Protein AF-A0A3C1UFF4-F1 (afdb_monomer_lite)

Foldseek 3Di:
DVLVVLVVVLVVLVVVLPDCPCPDPPPPLVNLLSVLQNQLSVLQNVLVPDDPVPVVSSVVSNVSSVVSNVVSVVSVVVVVVVD

Structure (mmCIF, N/CA/C/O backbone):
data_AF-A0A3C1UFF4-F1
#
_entry.id   AF-A0A3C1UFF4-F1
#
loop_
_atom_site.group_PDB
_atom_site.id
_atom_site.type_symbol
_atom_site.label_atom_id
_atom_site.label_alt_id
_atom_site.label_comp_id
_atom_site.label_asym_id
_atom_site.label_entity_id
_atom_site.label_seq_id
_atom_site.pdbx_PDB_ins_code
_atom_site.Cartn_x
_atom_site.Cartn_y
_atom_site.Cartn_z
_atom_site.occupancy
_atom_site.B_iso_or_equiv
_atom_site.auth_seq_id
_atom_site.auth_comp_id
_atom_site.auth_asym_id
_atom_site.auth_atom_id
_atom_site.pdbx_PDB_model_num
ATOM 1 N N . MET A 1 1 ? -18.684 -3.533 3.361 1.00 52.28 1 MET A N 1
ATOM 2 C CA . MET A 1 1 ? -18.235 -3.170 2.001 1.00 52.28 1 MET A CA 1
ATOM 3 C C . MET A 1 1 ? -16.725 -2.928 1.940 1.00 52.28 1 MET A C 1
ATOM 5 O O . MET A 1 1 ? -16.043 -3.754 1.355 1.00 52.28 1 MET A O 1
ATOM 9 N N . LEU A 1 2 ? -16.179 -1.921 2.641 1.00 49.47 2 LEU A N 1
ATOM 10 C CA . LEU A 1 2 ? -14.733 -1.596 2.656 1.00 49.47 2 LEU A CA 1
ATOM 11 C C . LEU A 1 2 ? -13.802 -2.779 2.987 1.00 49.47 2 LEU A C 1
ATOM 13 O O . LEU A 1 2 ? -12.748 -2.934 2.386 1.00 49.47 2 LEU A O 1
ATOM 17 N N . ARG A 1 3 ? -14.228 -3.654 3.905 1.00 53.81 3 ARG A N 1
ATOM 18 C CA . ARG A 1 3 ? -13.477 -4.855 4.306 1.00 53.81 3 ARG A CA 1
ATOM 19 C C . ARG A 1 3 ? -13.288 -5.868 3.175 1.00 53.81 3 ARG A C 1
ATOM 21 O O . ARG A 1 3 ? -12.221 -6.446 3.062 1.00 53.81 3 ARG A O 1
ATOM 28 N N . ILE A 1 4 ? -14.318 -6.081 2.357 1.00 67.06 4 ILE A N 1
ATOM 29 C CA . ILE A 1 4 ? -14.281 -7.049 1.249 1.00 67.06 4 ILE A CA 1
ATOM 30 C C . ILE A 1 4 ? -13.418 -6.489 0.120 1.00 67.06 4 ILE A C 1
ATOM 32 O O . ILE A 1 4 ? -12.557 -7.190 -0.395 1.00 67.06 4 ILE A O 1
ATOM 36 N N . VAL A 1 5 ? -13.596 -5.202 -0.192 1.00 64.69 5 VAL A N 1
ATOM 37 C CA . VAL A 1 5 ? -12.820 -4.494 -1.221 1.00 64.69 5 VAL A CA 1
ATOM 38 C C . VAL A 1 5 ? -11.326 -4.606 -0.951 1.00 64.69 5 VAL A C 1
ATOM 40 O O . VAL A 1 5 ? -10.562 -4.956 -1.842 1.00 64.69 5 VAL A O 1
ATOM 43 N N . GLY A 1 6 ? -10.899 -4.367 0.284 1.00 50.84 6 GLY A N 1
ATOM 44 C CA . GLY A 1 6 ? -9.479 -4.392 0.572 1.00 50.84 6 GLY A CA 1
ATOM 45 C C . GLY A 1 6 ? -8.868 -5.804 0.644 1.00 50.84 6 GLY A C 1
ATOM 46 O O . GLY A 1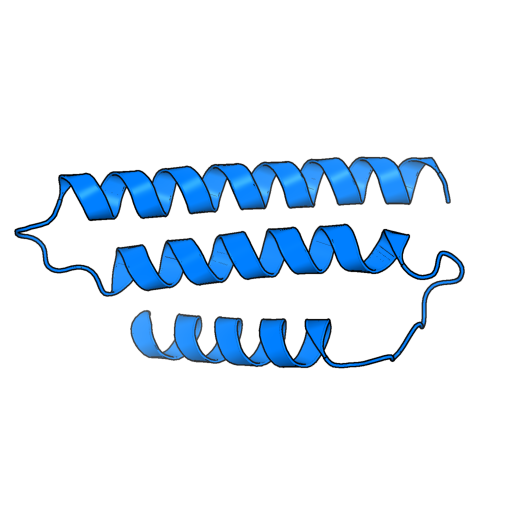 6 ? -7.699 -5.970 0.310 1.00 50.84 6 GLY A O 1
ATOM 47 N N . VAL A 1 7 ? -9.648 -6.843 0.987 1.00 65.44 7 VAL A N 1
ATOM 48 C CA . VAL A 1 7 ? -9.198 -8.246 0.852 1.00 65.44 7 VAL A CA 1
ATOM 49 C C . VAL A 1 7 ? -9.013 -8.603 -0.624 1.00 65.44 7 VAL A C 1
ATOM 51 O O . VAL A 1 7 ? -8.004 -9.205 -0.979 1.00 65.44 7 VAL A O 1
ATOM 54 N N . VAL A 1 8 ? -9.942 -8.185 -1.491 1.00 69.94 8 VAL A N 1
ATOM 55 C CA . VAL A 1 8 ? -9.831 -8.375 -2.946 1.00 69.94 8 VAL A CA 1
ATOM 56 C C . VAL A 1 8 ? -8.590 -7.665 -3.495 1.00 69.94 8 VAL A C 1
ATOM 58 O O . VAL A 1 8 ? -7.830 -8.277 -4.237 1.00 69.94 8 VAL A O 1
ATOM 61 N N . TYR A 1 9 ? -8.320 -6.429 -3.066 1.00 63.19 9 TYR A N 1
ATOM 62 C CA . TYR A 1 9 ? -7.099 -5.703 -3.439 1.00 63.19 9 TYR A CA 1
ATOM 63 C C . TYR A 1 9 ? -5.817 -6.416 -2.993 1.00 63.19 9 TYR A C 1
ATOM 65 O O . TYR A 1 9 ? -4.868 -6.500 -3.765 1.00 63.19 9 TYR A O 1
ATOM 73 N N . MET A 1 10 ? -5.787 -6.962 -1.773 1.00 64.25 10 MET A N 1
ATOM 74 C CA . MET A 1 10 ? -4.625 -7.704 -1.278 1.00 64.25 10 MET A CA 1
ATOM 75 C C . MET A 1 10 ? -4.382 -8.979 -2.093 1.00 64.25 10 MET A C 1
ATOM 77 O O . MET A 1 10 ? -3.243 -9.273 -2.438 1.00 64.25 10 MET A O 1
ATOM 81 N N . LEU A 1 11 ? -5.446 -9.714 -2.432 1.00 68.62 11 LEU A N 1
ATOM 82 C CA . LEU A 1 11 ? -5.349 -10.915 -3.263 1.00 68.62 11 LEU A CA 1
ATOM 83 C C . LEU A 1 11 ? -4.879 -10.593 -4.685 1.00 68.62 11 LEU A C 1
ATOM 85 O O . LEU A 1 11 ? -4.030 -11.310 -5.204 1.00 68.62 11 LEU A O 1
ATOM 89 N N . LEU A 1 12 ? -5.377 -9.509 -5.288 1.00 65.12 12 LEU A N 1
ATOM 90 C CA . LEU A 1 12 ? -4.938 -9.055 -6.611 1.00 65.12 12 LEU A CA 1
ATOM 91 C C . LEU A 1 12 ? -3.464 -8.650 -6.613 1.00 65.12 12 LEU A C 1
ATOM 93 O O . LEU A 1 12 ? -2.734 -9.031 -7.519 1.00 65.12 12 LEU A O 1
ATOM 97 N N . ALA A 1 13 ? -3.010 -7.936 -5.588 1.00 63.53 13 ALA A N 1
ATOM 98 C CA . ALA A 1 13 ? -1.631 -7.473 -5.5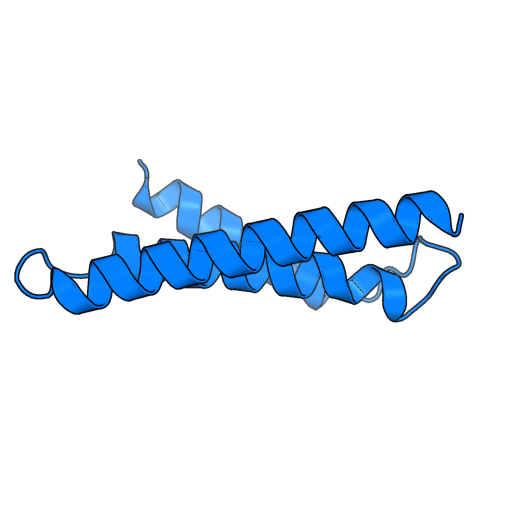17 1.00 63.53 13 ALA A CA 1
ATOM 99 C C . ALA A 1 13 ? -0.634 -8.602 -5.165 1.00 63.53 13 ALA A C 1
ATOM 101 O O . ALA A 1 13 ? 0.471 -8.615 -5.696 1.00 63.53 13 ALA A O 1
ATOM 102 N N . ILE A 1 14 ? -1.032 -9.609 -4.372 1.00 64.88 14 ILE A N 1
ATOM 103 C CA . ILE A 1 14 ? -0.249 -10.855 -4.218 1.00 64.88 14 ILE A CA 1
ATOM 104 C C . ILE A 1 14 ? -0.200 -11.620 -5.543 1.00 64.88 14 ILE A C 1
ATOM 106 O O . ILE A 1 14 ? 0.863 -12.092 -5.934 1.00 64.88 14 ILE A O 1
ATOM 110 N N . ALA A 1 15 ? -1.340 -11.750 -6.230 1.00 62.22 15 ALA A N 1
ATOM 111 C CA . ALA A 1 15 ? -1.402 -12.433 -7.516 1.00 62.22 15 ALA A CA 1
ATOM 112 C C . ALA A 1 15 ? -0.517 -11.746 -8.559 1.00 62.22 15 ALA A C 1
ATOM 114 O O . ALA A 1 15 ? 0.131 -12.450 -9.320 1.00 62.22 15 ALA A O 1
ATOM 115 N N . TYR A 1 16 ? -0.447 -10.413 -8.550 1.00 59.06 16 TYR A N 1
ATOM 116 C CA . TYR A 1 16 ? 0.423 -9.631 -9.425 1.00 59.06 16 TYR A CA 1
ATOM 117 C C . TYR A 1 16 ? 1.907 -9.849 -9.100 1.00 59.06 16 TYR A C 1
ATOM 119 O O . TYR A 1 16 ? 2.677 -10.211 -9.978 1.00 59.06 16 TYR A O 1
ATOM 127 N N . LEU A 1 17 ? 2.293 -9.753 -7.822 1.00 57.94 17 LEU A N 1
ATOM 128 C CA . LEU A 1 17 ? 3.684 -9.914 -7.378 1.00 57.94 17 LEU A CA 1
ATOM 129 C C . LEU A 1 17 ? 4.237 -11.333 -7.613 1.00 57.94 17 LEU A C 1
ATOM 131 O O . LEU A 1 17 ? 5.435 -11.509 -7.818 1.00 57.94 17 LEU A O 1
ATOM 135 N N . VAL A 1 18 ? 3.373 -12.353 -7.567 1.00 55.66 18 VAL A N 1
ATOM 136 C CA . VAL A 1 18 ? 3.742 -13.760 -7.806 1.00 55.66 18 VAL A CA 1
ATOM 137 C C . VAL A 1 18 ? 3.690 -14.126 -9.292 1.00 55.66 18 VAL A C 1
ATOM 139 O O . VAL A 1 18 ? 4.289 -15.131 -9.677 1.00 55.66 18 VAL A O 1
ATOM 142 N N . MET A 1 19 ? 2.995 -13.356 -10.136 1.00 54.34 19 MET A N 1
ATOM 143 C CA . MET A 1 19 ? 2.916 -13.653 -11.564 1.00 54.34 19 MET A CA 1
ATOM 144 C C . MET A 1 19 ? 4.258 -13.308 -12.223 1.00 54.34 19 MET A C 1
ATOM 146 O O . MET A 1 19 ? 4.603 -12.135 -12.303 1.00 54.34 19 MET A O 1
ATOM 150 N N . PRO A 1 20 ? 5.008 -14.287 -12.760 1.00 49.19 20 PRO A N 1
ATOM 151 C CA . PRO A 1 20 ? 6.249 -14.035 -13.483 1.00 49.19 20 PRO A CA 1
ATOM 152 C C . PRO A 1 20 ? 5.933 -13.668 -14.942 1.00 49.19 20 PRO A C 1
ATOM 154 O O . PRO A 1 20 ? 6.599 -14.135 -15.865 1.00 49.19 20 PRO A O 1
ATOM 157 N N . LEU A 1 21 ? 4.845 -12.929 -15.178 1.00 50.22 21 LEU A N 1
ATOM 158 C CA . LEU A 1 21 ? 4.500 -12.443 -16.509 1.00 50.22 21 LEU A CA 1
ATOM 159 C C . LEU A 1 21 ? 5.190 -11.100 -16.689 1.00 50.22 21 LEU A C 1
ATOM 161 O O . LEU A 1 21 ? 4.580 -10.041 -16.615 1.00 50.22 21 LEU A O 1
ATOM 165 N N . ASP A 1 22 ? 6.497 -11.205 -16.907 1.00 50.78 22 ASP A N 1
ATOM 166 C CA . ASP A 1 22 ? 7.351 -10.156 -17.445 1.00 50.78 22 ASP A CA 1
ATOM 167 C C . ASP A 1 22 ? 6.837 -9.813 -18.858 1.00 50.78 22 ASP A C 1
ATOM 169 O O . ASP A 1 22 ? 7.236 -10.415 -19.857 1.00 50.78 22 ASP A O 1
ATOM 173 N N . LEU A 1 23 ? 5.822 -8.946 -18.934 1.00 52.94 23 LEU A N 1
ATOM 174 C CA . LEU A 1 23 ? 5.303 -8.399 -20.194 1.00 52.94 23 LEU A CA 1
ATOM 175 C C . LEU A 1 23 ? 6.008 -7.092 -20.581 1.00 52.94 23 LEU A C 1
ATOM 177 O O . LEU A 1 23 ? 5.878 -6.660 -21.728 1.00 52.94 23 LEU A O 1
ATOM 181 N N . ASP A 1 24 ? 6.806 -6.526 -19.673 1.00 50.66 24 ASP A N 1
ATOM 182 C CA . ASP A 1 24 ? 7.589 -5.320 -19.906 1.00 50.66 24 ASP A CA 1
ATOM 183 C C . ASP A 1 24 ? 9.052 -5.662 -20.195 1.00 50.66 24 ASP A C 1
ATOM 185 O O . ASP A 1 24 ? 9.662 -6.551 -19.608 1.00 50.66 24 ASP A O 1
ATOM 189 N N . ARG A 1 25 ? 9.660 -4.927 -21.128 1.00 54.94 25 ARG A N 1
ATOM 190 C CA . ARG A 1 25 ? 11.039 -5.161 -21.602 1.00 54.94 25 ARG A CA 1
ATOM 191 C C . ARG A 1 25 ? 12.122 -4.851 -20.553 1.00 54.94 25 ARG A C 1
ATOM 193 O O . ARG A 1 25 ? 13.306 -4.975 -20.864 1.00 54.94 25 ARG A O 1
ATOM 200 N N . VAL A 1 26 ? 11.732 -4.434 -19.346 1.00 58.09 26 VAL A N 1
ATOM 201 C CA . VAL A 1 26 ? 12.599 -3.832 -18.317 1.00 58.09 26 VAL A CA 1
ATOM 202 C C . VAL A 1 26 ? 12.886 -4.792 -17.142 1.00 58.09 26 VAL A C 1
ATOM 204 O O . VAL A 1 26 ? 13.712 -4.491 -16.275 1.00 58.09 26 VAL A O 1
ATOM 207 N N . GLY A 1 27 ? 12.281 -5.986 -17.115 1.00 63.06 27 GLY A N 1
ATOM 208 C CA . GLY A 1 27 ? 12.570 -7.023 -16.120 1.00 63.06 27 GLY A CA 1
ATOM 209 C C . GLY A 1 27 ? 12.238 -6.600 -14.683 1.00 63.06 27 GLY A C 1
ATOM 210 O O . GLY A 1 27 ? 11.210 -5.990 -14.406 1.00 63.06 27 GLY A O 1
ATOM 211 N N . TRP A 1 28 ? 13.142 -6.882 -13.736 1.00 59.22 28 TRP A N 1
ATOM 212 C CA . TRP A 1 28 ? 12.944 -6.672 -12.288 1.00 59.22 28 TRP A CA 1
ATOM 213 C C . TRP A 1 28 ? 12.642 -5.215 -11.878 1.00 59.22 28 TRP A C 1
ATOM 215 O O . TRP A 1 28 ? 12.182 -4.992 -10.759 1.00 59.22 28 TRP A O 1
ATOM 225 N N . MET A 1 29 ? 12.887 -4.223 -12.746 1.00 61.53 29 MET A N 1
ATOM 226 C CA . MET A 1 29 ? 12.542 -2.823 -12.465 1.00 61.53 29 MET A CA 1
ATOM 227 C C . MET A 1 29 ? 11.032 -2.560 -12.483 1.00 61.53 29 MET A C 1
ATOM 229 O O . MET A 1 29 ? 10.579 -1.733 -11.698 1.00 61.53 29 MET A O 1
ATOM 233 N N . GLY A 1 30 ? 10.258 -3.278 -13.303 1.00 63.59 30 GLY A N 1
ATOM 234 C CA . GLY A 1 30 ? 8.794 -3.150 -13.338 1.00 63.59 30 GLY A CA 1
ATOM 235 C C . GLY A 1 30 ? 8.085 -3.764 -12.126 1.00 63.59 30 GLY A C 1
ATOM 236 O O . GLY A 1 30 ? 6.905 -3.552 -11.939 1.00 63.59 30 GLY A O 1
ATOM 237 N N . TYR A 1 31 ? 8.797 -4.509 -11.271 1.00 70.12 31 TYR A N 1
ATOM 238 C CA . TYR A 1 31 ? 8.214 -5.117 -10.064 1.00 70.12 31 TYR A CA 1
ATOM 239 C C . TYR A 1 31 ? 8.236 -4.182 -8.842 1.00 70.12 31 TYR A C 1
ATOM 241 O O . TYR A 1 31 ? 7.650 -4.483 -7.796 1.00 70.12 31 TYR A O 1
ATOM 249 N N . ILE A 1 32 ? 8.979 -3.073 -8.917 1.00 76.44 32 ILE A N 1
ATOM 250 C CA . ILE A 1 32 ? 9.207 -2.183 -7.771 1.00 76.44 32 ILE A CA 1
ATOM 251 C C . ILE A 1 32 ? 7.965 -1.320 -7.490 1.00 76.44 32 ILE A C 1
ATOM 253 O O . ILE A 1 32 ? 7.612 -1.130 -6.320 1.00 76.44 32 ILE A O 1
ATOM 257 N N . ASP A 1 33 ? 7.261 -0.842 -8.516 1.00 77.31 33 ASP A N 1
ATOM 258 C CA . ASP A 1 33 ? 5.969 -0.164 -8.365 1.00 77.31 33 ASP A CA 1
ATOM 259 C C . ASP A 1 33 ? 4.905 -1.092 -7.790 1.00 77.31 33 ASP A C 1
ATOM 261 O O . ASP A 1 33 ? 4.193 -0.671 -6.872 1.00 77.31 33 ASP A O 1
ATOM 265 N N . ASP A 1 34 ? 4.850 -2.350 -8.226 1.00 78.88 34 ASP A N 1
ATOM 266 C CA . ASP A 1 34 ? 3.897 -3.328 -7.693 1.00 78.88 34 ASP A CA 1
ATOM 267 C C . ASP A 1 34 ? 4.137 -3.627 -6.222 1.00 78.88 34 ASP A C 1
ATOM 269 O O . ASP A 1 34 ? 3.191 -3.721 -5.433 1.00 78.88 34 ASP A O 1
ATOM 273 N N . PHE A 1 35 ? 5.407 -3.739 -5.822 1.00 83.50 35 PHE A N 1
ATOM 274 C CA . PHE A 1 35 ? 5.776 -3.907 -4.423 1.00 83.50 35 PHE A CA 1
ATOM 275 C C . PHE A 1 35 ? 5.278 -2.729 -3.580 1.00 83.50 35 PHE A C 1
ATOM 277 O O . PHE A 1 35 ? 4.647 -2.928 -2.536 1.00 83.50 35 PHE A O 1
ATOM 284 N N . PHE A 1 36 ? 5.523 -1.495 -4.025 1.00 86.12 36 PHE A N 1
ATOM 285 C CA . PHE A 1 36 ? 5.068 -0.312 -3.299 1.00 86.12 36 PHE A CA 1
ATOM 286 C C . PHE A 1 36 ? 3.542 -0.195 -3.280 1.00 86.12 36 PHE A C 1
ATOM 288 O O . PHE A 1 36 ? 2.965 0.129 -2.236 1.00 86.12 36 PHE A O 1
ATOM 295 N N . LEU A 1 37 ? 2.871 -0.528 -4.381 1.00 85.75 37 LEU A N 1
ATOM 296 C CA . LEU A 1 37 ? 1.415 -0.553 -4.451 1.00 85.75 37 LEU A CA 1
ATOM 297 C C . LEU A 1 37 ? 0.828 -1.605 -3.497 1.00 85.75 37 LEU A C 1
ATOM 299 O O . LEU A 1 37 ? -0.100 -1.305 -2.736 1.00 85.75 37 LEU A O 1
ATOM 303 N N . PHE A 1 38 ? 1.414 -2.805 -3.460 1.00 86.75 38 PHE A N 1
ATOM 304 C CA . PHE A 1 38 ? 1.038 -3.867 -2.530 1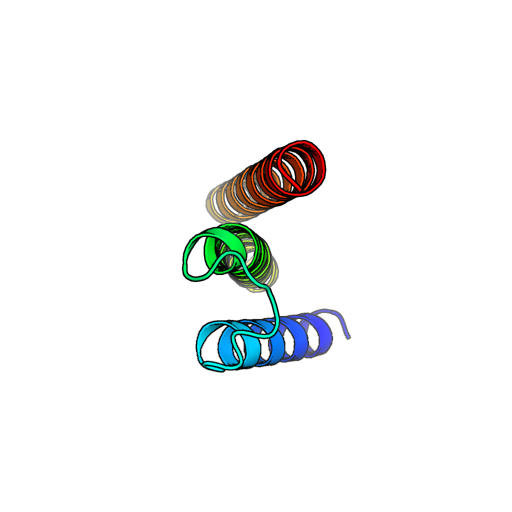.00 86.75 38 PHE A CA 1
ATOM 305 C C . PHE A 1 38 ? 1.220 -3.428 -1.076 1.00 86.75 38 PHE A C 1
ATOM 307 O O . PHE A 1 38 ? 0.289 -3.537 -0.277 1.00 86.75 38 PHE A O 1
ATOM 314 N N . MET A 1 39 ? 2.389 -2.889 -0.724 1.00 88.50 39 MET A N 1
ATOM 315 C CA . MET A 1 39 ? 2.680 -2.439 0.639 1.00 88.50 39 MET A CA 1
ATOM 316 C C . MET A 1 39 ? 1.757 -1.297 1.074 1.00 88.50 39 MET A C 1
ATOM 318 O O . MET A 1 39 ? 1.312 -1.262 2.230 1.00 88.50 39 MET A O 1
ATOM 322 N N . SER A 1 40 ? 1.402 -0.403 0.148 1.00 90.25 40 SER A N 1
ATOM 323 C CA . SER A 1 40 ? 0.412 0.645 0.384 1.00 90.25 40 SER A CA 1
ATOM 324 C C . SER A 1 40 ? -0.962 0.062 0.718 1.00 90.25 40 SER A C 1
ATOM 326 O O . SER A 1 40 ? -1.542 0.401 1.757 1.00 90.25 40 SER A O 1
ATOM 328 N N . ALA A 1 41 ? -1.456 -0.870 -0.101 1.00 87.12 41 ALA A N 1
ATOM 329 C CA . ALA A 1 41 ? -2.742 -1.524 0.117 1.00 87.12 41 ALA A CA 1
ATOM 330 C C . ALA A 1 41 ? -2.748 -2.378 1.399 1.00 87.12 41 ALA A C 1
ATOM 332 O O . ALA A 1 41 ? -3.700 -2.324 2.181 1.00 87.12 41 ALA A O 1
ATOM 333 N N . PHE A 1 42 ? -1.672 -3.123 1.663 1.00 87.00 42 PHE A N 1
ATOM 334 C CA . PHE A 1 42 ? -1.525 -3.981 2.838 1.00 87.00 42 PHE A CA 1
ATOM 335 C C . PHE A 1 42 ? -1.541 -3.176 4.142 1.00 87.00 42 PHE A C 1
ATOM 337 O O . PHE A 1 42 ? -2.255 -3.520 5.089 1.00 87.00 42 PHE A O 1
ATOM 344 N N . THR A 1 43 ? -0.785 -2.082 4.213 1.00 89.44 43 THR A N 1
ATOM 345 C CA . THR A 1 43 ? -0.755 -1.231 5.413 1.00 89.44 43 THR A CA 1
ATOM 346 C C . THR A 1 43 ? -2.067 -0.474 5.607 1.00 89.44 43 THR A C 1
ATOM 348 O O . THR A 1 43 ? -2.558 -0.410 6.737 1.00 89.44 43 THR A O 1
ATOM 351 N N . PHE A 1 44 ? -2.709 -0.013 4.525 1.00 89.12 44 PHE A N 1
ATOM 352 C CA . PHE A 1 44 ? -4.054 0.568 4.586 1.00 89.12 44 PHE A CA 1
ATOM 353 C C . PHE A 1 44 ? -5.058 -0.414 5.183 1.00 89.12 44 PHE A C 1
ATOM 355 O O . PHE A 1 44 ? -5.809 -0.080 6.100 1.00 89.12 44 PHE A O 1
ATOM 362 N N . MET A 1 45 ? -5.029 -1.649 4.684 1.00 88.44 45 MET A N 1
ATOM 363 C CA . MET A 1 45 ? -5.867 -2.742 5.143 1.00 88.44 45 MET A CA 1
ATOM 364 C C . MET A 1 45 ? -5.677 -2.999 6.629 1.00 88.44 45 MET A C 1
ATOM 366 O O . MET A 1 45 ? -6.631 -2.907 7.399 1.00 88.44 45 MET A O 1
ATOM 370 N N . ASN A 1 46 ? -4.441 -3.218 7.067 1.00 87.00 46 ASN A N 1
ATOM 371 C CA . ASN A 1 46 ? -4.150 -3.409 8.484 1.00 87.00 46 ASN A CA 1
ATOM 372 C C . ASN A 1 46 ? -4.641 -2.226 9.340 1.00 87.00 46 ASN A C 1
ATOM 374 O O . ASN A 1 46 ? -5.168 -2.437 10.433 1.00 87.00 46 ASN A O 1
ATOM 378 N N . GLY A 1 47 ? -4.543 -0.990 8.836 1.00 88.69 47 GLY A N 1
ATOM 379 C CA . GLY A 1 47 ? -5.116 0.190 9.487 1.00 88.69 47 GLY A CA 1
ATOM 380 C C . GLY A 1 47 ? -6.645 0.135 9.578 1.00 88.69 47 GLY A C 1
ATOM 381 O O . GLY A 1 47 ? -7.216 0.381 10.641 1.00 88.69 47 GLY A O 1
ATOM 382 N N . ALA A 1 48 ? -7.322 -0.244 8.496 1.00 87.62 48 ALA A N 1
ATOM 383 C CA . ALA A 1 48 ? -8.780 -0.336 8.425 1.00 87.62 48 ALA A CA 1
ATOM 384 C C . ALA A 1 48 ? -9.371 -1.439 9.325 1.00 87.62 48 ALA A C 1
ATOM 386 O O . ALA A 1 48 ? -10.498 -1.299 9.811 1.00 87.62 48 ALA A O 1
ATOM 387 N N . PHE A 1 49 ? -8.622 -2.517 9.574 1.00 86.50 49 PHE A N 1
ATOM 388 C CA . PHE A 1 49 ? -9.009 -3.595 10.494 1.00 86.50 49 PHE A CA 1
ATOM 389 C C . PHE A 1 49 ? -8.590 -3.342 11.949 1.00 86.50 49 PHE A C 1
ATOM 391 O O . PHE A 1 49 ? -8.984 -4.099 12.840 1.00 86.50 49 PHE A O 1
ATOM 398 N N . GLN A 1 50 ? -7.842 -2.270 12.218 1.00 87.31 50 GLN A N 1
ATOM 399 C CA . GLN A 1 50 ? -7.408 -1.946 13.567 1.00 87.31 50 GLN A CA 1
ATOM 400 C C . GLN A 1 50 ? -8.571 -1.416 14.421 1.00 87.31 50 GLN A C 1
ATOM 402 O O . GLN A 1 50 ? -9.359 -0.567 13.994 1.00 87.31 50 GLN A O 1
ATOM 407 N N . LYS A 1 51 ? -8.665 -1.890 15.669 1.00 84.69 51 LYS A N 1
ATOM 408 C CA . LYS A 1 51 ? -9.696 -1.441 16.618 1.00 84.69 51 LYS A CA 1
ATOM 409 C C . LYS A 1 51 ? -9.556 0.051 16.943 1.00 84.69 51 LYS A C 1
ATOM 411 O O . LYS A 1 51 ? -8.445 0.577 17.007 1.00 84.69 51 LYS A O 1
ATOM 416 N N . ALA A 1 52 ? -10.680 0.720 17.217 1.00 76.38 52 ALA A N 1
ATOM 417 C CA . ALA A 1 52 ? -10.721 2.159 17.505 1.00 76.38 52 ALA A CA 1
ATOM 418 C C . ALA A 1 52 ? -9.851 2.568 18.712 1.00 76.38 52 ALA A C 1
ATOM 420 O O . ALA A 1 52 ? -9.211 3.615 18.681 1.00 76.38 52 ALA A O 1
ATOM 421 N N . GLU A 1 53 ? -9.754 1.701 19.722 1.00 83.00 53 GLU A N 1
ATOM 422 C CA . GLU A 1 53 ? -8.893 1.855 20.906 1.00 83.00 53 GLU A CA 1
ATOM 423 C C . GLU A 1 53 ? -7.386 1.924 20.581 1.00 83.00 53 GLU A C 1
ATOM 425 O O . GLU A 1 53 ? -6.598 2.441 21.366 1.00 83.00 53 GLU A O 1
ATOM 430 N N . ARG A 1 54 ? -6.971 1.480 19.387 1.00 87.75 54 ARG A N 1
ATOM 431 C CA . ARG A 1 54 ? -5.587 1.544 18.888 1.00 87.75 54 ARG A CA 1
ATOM 432 C C . ARG A 1 54 ? -5.415 2.648 17.840 1.00 87.75 54 ARG A C 1
ATOM 434 O O . ARG A 1 54 ? -4.753 2.457 16.816 1.00 87.75 54 ARG A O 1
ATOM 441 N N . ALA A 1 55 ? -6.002 3.817 18.099 1.00 87.00 55 ALA A N 1
ATOM 442 C CA . ALA A 1 55 ? -6.008 4.963 17.186 1.00 87.00 55 ALA A CA 1
ATOM 443 C C . ALA A 1 55 ? -4.601 5.399 16.736 1.00 87.00 55 ALA A C 1
ATOM 445 O O . ALA A 1 55 ? -4.411 5.734 15.567 1.00 87.00 55 ALA A O 1
ATOM 446 N N . PHE A 1 56 ? -3.607 5.342 17.631 1.00 90.19 56 PHE A N 1
ATOM 447 C CA . PHE A 1 56 ? -2.215 5.657 17.298 1.00 90.19 56 PHE A CA 1
ATOM 448 C C . PHE A 1 56 ? -1.657 4.717 16.220 1.00 90.19 56 PHE A C 1
ATOM 450 O O . PHE A 1 56 ? -1.193 5.179 15.182 1.00 90.19 56 PHE A O 1
ATOM 457 N N . ILE A 1 57 ? -1.779 3.399 16.417 1.00 87.38 57 ILE A N 1
ATOM 458 C CA . ILE A 1 57 ? -1.292 2.390 15.461 1.00 87.38 57 ILE A CA 1
ATOM 459 C C . ILE A 1 57 ? -2.044 2.508 14.133 1.00 87.38 57 ILE A C 1
ATOM 461 O O . ILE A 1 57 ? -1.431 2.454 13.071 1.00 87.38 57 ILE A O 1
ATOM 465 N N . ARG A 1 58 ? -3.363 2.735 14.179 1.00 89.69 58 ARG A N 1
ATOM 466 C CA . ARG A 1 58 ? -4.171 2.966 12.976 1.00 89.69 58 ARG A CA 1
ATOM 467 C C . ARG A 1 58 ? -3.647 4.146 12.156 1.00 89.69 58 ARG A C 1
ATOM 469 O O . ARG A 1 58 ? -3.528 4.042 10.940 1.00 89.69 58 ARG A O 1
ATOM 476 N N . ARG A 1 59 ? -3.312 5.257 12.820 1.00 88.44 59 ARG A N 1
ATOM 477 C CA . ARG A 1 59 ? -2.756 6.444 12.161 1.00 88.44 59 ARG A CA 1
ATOM 478 C C . ARG A 1 59 ? -1.393 6.157 11.529 1.00 88.44 59 ARG A C 1
ATOM 480 O O . ARG A 1 59 ? -1.164 6.599 10.410 1.00 88.44 59 ARG A O 1
ATOM 487 N N . GLN A 1 60 ? -0.528 5.402 12.208 1.00 88.69 60 GLN A N 1
ATOM 488 C CA . GLN A 1 60 ? 0.774 4.999 11.659 1.00 88.69 60 GLN A CA 1
ATOM 489 C C . GLN A 1 60 ? 0.625 4.113 10.415 1.00 88.69 60 GLN A C 1
ATOM 491 O O . GLN A 1 60 ? 1.318 4.320 9.426 1.00 88.69 60 GLN A O 1
ATOM 496 N N . LEU A 1 61 ? -0.324 3.176 10.428 1.00 89.81 61 LEU A N 1
ATOM 497 C CA . LEU A 1 61 ? -0.603 2.301 9.287 1.00 89.81 61 LEU A CA 1
ATOM 498 C C . LEU A 1 61 ? -1.130 3.073 8.070 1.00 89.81 61 LEU A C 1
ATOM 500 O O . LEU A 1 61 ? -0.709 2.803 6.949 1.00 89.81 61 LEU A O 1
ATOM 504 N N . PHE A 1 62 ? -1.987 4.075 8.281 1.00 88.38 62 PHE A N 1
ATOM 505 C CA . PHE A 1 62 ? -2.420 4.959 7.194 1.00 88.38 62 PHE A CA 1
ATOM 506 C C . PHE A 1 62 ? -1.300 5.870 6.687 1.00 88.38 62 PHE A C 1
ATOM 508 O O . PHE A 1 62 ? -1.206 6.087 5.485 1.00 88.38 62 PHE A O 1
ATOM 515 N N . LEU A 1 63 ? -0.425 6.361 7.567 1.00 92.00 63 LEU A N 1
ATOM 516 C CA . LEU A 1 63 ? 0.739 7.143 7.151 1.00 92.00 63 LEU A CA 1
ATOM 517 C C . LEU A 1 63 ? 1.689 6.307 6.281 1.00 92.00 63 LEU A C 1
ATOM 519 O O . LEU A 1 63 ? 2.080 6.753 5.207 1.00 92.00 63 LEU A O 1
ATOM 523 N N . LEU A 1 64 ? 2.011 5.084 6.714 1.00 88.50 64 LEU A N 1
ATOM 524 C CA . LEU A 1 64 ? 2.825 4.145 5.938 1.00 88.50 64 LEU A CA 1
ATOM 525 C C . LEU A 1 64 ? 2.190 3.835 4.582 1.00 88.50 64 LEU A C 1
ATOM 527 O O . LEU A 1 64 ? 2.883 3.856 3.570 1.00 88.50 64 LEU A O 1
ATOM 531 N N . SER A 1 65 ? 0.874 3.621 4.550 1.00 91.00 65 SER A N 1
ATOM 532 C CA . SER A 1 65 ? 0.141 3.406 3.304 1.00 91.00 65 SER A CA 1
ATOM 533 C C . SER A 1 65 ? 0.307 4.562 2.320 1.00 91.00 65 SER A C 1
ATOM 535 O O . 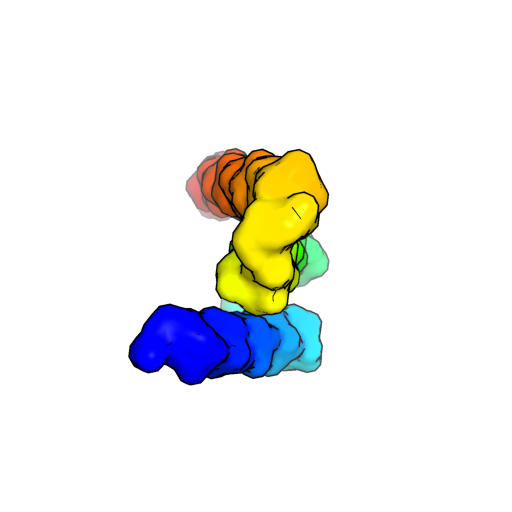SER A 1 65 ? 0.639 4.332 1.154 1.00 91.00 65 SER A O 1
ATOM 537 N N . SER A 1 66 ? 0.151 5.800 2.796 1.00 88.44 66 SER A N 1
ATOM 538 C CA . SER A 1 66 ? 0.349 6.993 1.973 1.00 88.44 66 SER A CA 1
ATOM 539 C C . SER A 1 66 ? 1.788 7.118 1.475 1.00 88.44 66 SER A C 1
ATOM 541 O O . SER A 1 66 ? 1.997 7.448 0.312 1.00 88.44 66 SER A O 1
ATOM 543 N N . VAL A 1 67 ? 2.783 6.828 2.321 1.00 92.00 67 VAL A N 1
ATOM 544 C CA . VAL A 1 67 ? 4.201 6.861 1.923 1.00 92.00 67 VAL A CA 1
ATOM 545 C C . VAL A 1 67 ? 4.473 5.848 0.814 1.00 92.00 67 VAL A C 1
ATOM 547 O O . VAL A 1 67 ? 5.044 6.212 -0.211 1.00 92.00 67 VAL A O 1
ATOM 550 N N . PHE A 1 68 ? 4.017 4.604 0.971 1.00 91.25 68 PHE A N 1
ATOM 551 C CA . PHE A 1 68 ? 4.180 3.580 -0.060 1.00 91.25 68 PHE A CA 1
ATOM 552 C C . PHE A 1 68 ? 3.466 3.946 -1.368 1.00 91.25 68 PHE A C 1
ATOM 554 O O . PHE A 1 68 ? 4.019 3.726 -2.440 1.00 91.25 68 PHE A O 1
ATOM 561 N N . PHE A 1 69 ? 2.291 4.577 -1.304 1.00 89.12 69 PHE A N 1
ATOM 562 C CA . PHE A 1 69 ? 1.590 5.046 -2.504 1.00 89.12 69 PHE A CA 1
ATOM 563 C C . PHE A 1 69 ? 2.364 6.146 -3.248 1.00 89.12 69 PHE A C 1
ATOM 565 O O . PHE A 1 69 ? 2.449 6.136 -4.478 1.00 89.12 69 PHE A O 1
ATOM 572 N N . VAL A 1 70 ? 2.964 7.081 -2.506 1.00 91.25 70 VAL A N 1
ATOM 573 C CA . VAL A 1 70 ? 3.817 8.128 -3.084 1.00 91.25 70 VAL A CA 1
ATOM 574 C C . VAL A 1 70 ? 5.063 7.517 -3.726 1.00 91.25 70 VAL A C 1
ATOM 576 O O . VAL A 1 70 ? 5.411 7.904 -4.835 1.00 91.25 70 VAL A O 1
ATOM 579 N N . LEU A 1 71 ? 5.702 6.535 -3.081 1.00 87.31 71 LEU A N 1
ATOM 580 C CA . LEU A 1 71 ? 6.859 5.832 -3.649 1.00 87.31 71 LEU A CA 1
ATOM 581 C C . LEU A 1 71 ? 6.504 5.071 -4.932 1.00 87.31 71 LEU A C 1
ATOM 583 O O . LEU A 1 71 ? 7.249 5.166 -5.901 1.00 87.31 71 LEU A O 1
ATOM 587 N N . CYS A 1 72 ? 5.350 4.398 -4.964 1.00 87.50 72 CYS A N 1
ATOM 588 C CA . CYS A 1 72 ? 4.810 3.773 -6.175 1.00 87.50 72 CYS A CA 1
ATOM 589 C C . CYS A 1 72 ? 4.646 4.809 -7.301 1.00 87.50 72 CYS A C 1
ATOM 591 O O . CYS A 1 72 ? 5.182 4.635 -8.390 1.00 87.50 72 CYS A O 1
ATOM 593 N N . SER A 1 73 ? 4.000 5.943 -7.008 1.00 87.00 73 SER A N 1
ATOM 594 C CA . SER A 1 73 ? 3.793 7.023 -7.984 1.00 87.00 73 SER A CA 1
ATOM 595 C C . SER A 1 73 ? 5.112 7.601 -8.514 1.00 87.00 73 SER A C 1
ATOM 597 O O . SER A 1 73 ? 5.243 7.839 -9.711 1.00 87.00 73 SER A O 1
ATOM 599 N N . ILE A 1 74 ? 6.099 7.817 -7.637 1.00 88.50 74 ILE A N 1
ATOM 600 C CA . ILE A 1 74 ? 7.435 8.292 -8.027 1.00 88.50 74 ILE A CA 1
ATOM 601 C C . ILE A 1 74 ? 8.131 7.261 -8.919 1.00 88.50 74 ILE A C 1
ATOM 603 O O . ILE A 1 74 ? 8.734 7.643 -9.917 1.00 88.50 74 ILE A O 1
ATOM 607 N N . TRP A 1 75 ? 8.045 5.971 -8.585 1.0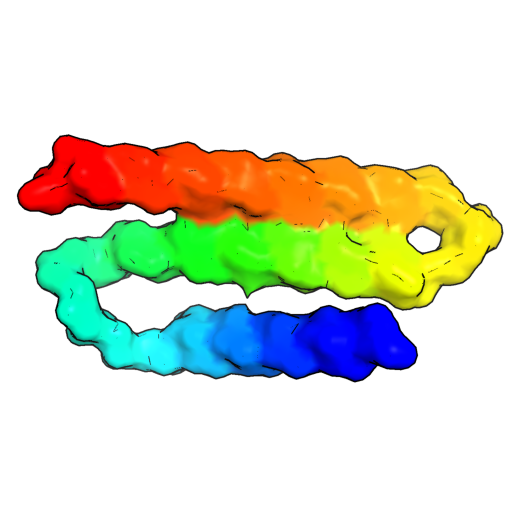0 85.31 75 TRP A N 1
ATOM 608 C CA . TRP A 1 75 ? 8.668 4.919 -9.382 1.00 85.31 75 TRP A CA 1
ATOM 609 C C . TRP A 1 75 ? 8.056 4.817 -10.780 1.00 85.31 75 TRP A C 1
ATOM 611 O O . TRP A 1 75 ? 8.799 4.791 -11.754 1.00 85.31 75 TRP A O 1
ATOM 621 N N . ILE A 1 76 ? 6.727 4.880 -10.897 1.00 84.00 76 ILE A N 1
ATOM 622 C CA . ILE A 1 76 ? 6.035 4.907 -12.196 1.00 84.00 76 ILE A CA 1
ATOM 623 C C . ILE A 1 76 ? 6.495 6.109 -13.033 1.00 84.00 76 ILE A C 1
ATOM 625 O O . ILE A 1 76 ? 6.768 5.969 -14.224 1.00 84.00 76 ILE A O 1
ATOM 629 N N . LEU A 1 77 ? 6.630 7.293 -12.422 1.00 86.44 77 LEU A N 1
ATOM 630 C CA . LEU A 1 77 ? 7.151 8.480 -13.113 1.00 86.44 77 LEU A CA 1
ATOM 631 C C . LEU A 1 77 ? 8.592 8.286 -13.602 1.00 86.44 77 LEU A C 1
ATOM 633 O O . LEU A 1 77 ? 8.935 8.754 -14.682 1.00 86.44 77 LEU A O 1
ATOM 637 N N . ILE A 1 78 ? 9.430 7.599 -12.824 1.00 84.25 78 ILE A N 1
ATOM 638 C CA . ILE A 1 78 ? 10.797 7.261 -13.232 1.00 84.25 78 ILE A CA 1
ATOM 639 C C . ILE A 1 78 ? 10.766 6.272 -14.400 1.00 84.25 78 ILE A C 1
ATOM 641 O O . ILE A 1 78 ? 11.409 6.530 -15.413 1.00 84.25 78 ILE A O 1
ATOM 645 N N . LEU A 1 79 ? 9.998 5.187 -14.294 1.00 78.69 79 LEU A N 1
ATOM 646 C CA . LEU A 1 79 ? 9.929 4.134 -15.310 1.00 78.69 79 LEU A CA 1
ATOM 647 C C . LEU A 1 79 ? 9.457 4.702 -16.659 1.00 78.69 79 LEU A C 1
ATOM 649 O O . LEU A 1 79 ? 10.157 4.593 -17.659 1.00 78.69 79 LEU A O 1
ATOM 653 N N . THR A 1 80 ? 8.368 5.475 -16.635 1.00 78.56 80 THR A N 1
ATOM 654 C CA . THR A 1 80 ? 7.829 6.180 -17.815 1.00 78.56 80 THR A CA 1
ATOM 655 C C . THR A 1 80 ? 8.736 7.279 -18.379 1.00 78.56 80 THR A C 1
ATOM 657 O O . THR A 1 80 ? 8.477 7.769 -19.473 1.00 78.56 80 THR A O 1
ATOM 660 N N . S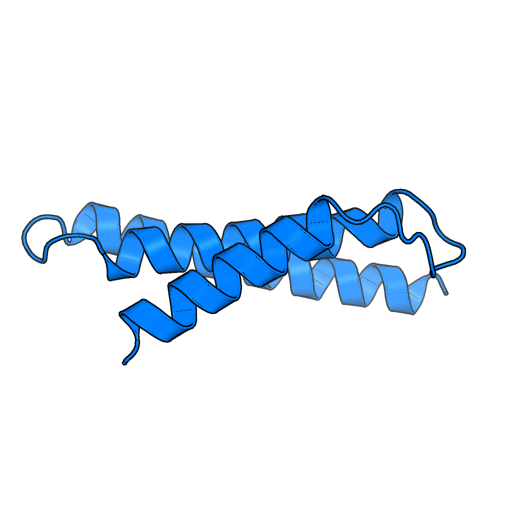ER A 1 81 ? 9.768 7.708 -17.644 1.00 79.56 81 SER A N 1
ATOM 661 C CA . SER A 1 81 ? 10.763 8.677 -18.126 1.00 79.56 81 SER A CA 1
ATOM 662 C C . SER A 1 81 ? 12.015 8.030 -18.728 1.00 79.56 81 SER A C 1
ATOM 664 O O . SER A 1 81 ? 12.827 8.735 -19.329 1.00 79.56 81 SER A O 1
ATOM 666 N N . ILE A 1 82 ? 12.197 6.724 -18.511 1.00 73.38 82 ILE A N 1
ATOM 667 C CA . ILE A 1 82 ? 13.341 5.938 -18.991 1.00 73.38 82 ILE A CA 1
ATOM 668 C C . ILE A 1 82 ? 12.961 5.114 -20.236 1.00 73.38 82 ILE A C 1
ATOM 670 O O . ILE A 1 82 ? 13.843 4.851 -21.057 1.00 73.38 82 ILE A O 1
ATOM 674 N N . ASP A 1 83 ? 11.684 4.747 -20.378 1.00 56.28 83 ASP A N 1
ATOM 675 C CA . ASP A 1 83 ? 11.090 4.180 -21.602 1.00 56.28 83 ASP A CA 1
ATOM 676 C C . ASP A 1 83 ? 10.917 5.222 -22.727 1.00 56.28 83 ASP A C 1
ATOM 678 O O . ASP A 1 83 ? 11.133 4.852 -23.908 1.00 56.28 83 ASP A O 1
#

Radius of gyration: 14.43 Å; chains: 1; bounding box: 32×23×42 Å

pLDDT: mean 75.79, std 14.17, range [49.19, 92.0]

Sequence (83 aa):
MLRIVGVVYMLLAIAYLVMPLDLDRVGWMGYIDDFFLFMSAFTFMNGAFQKAERAFIRRQLFLLSSVFFVLCSIWILILTSID

Secondary structure (DSSP, 8-state):
-HHHHHHHHHHHHHHHHH-----STTGGGGHHHHHHHHHHHHHHHHHHTS-GGGHHHHHHHHHHHHHHHHHHHHHHHHHHHH-